Protein AF-A0AAE2Y102-F1 (afdb_monomer_lite)

Secondary structure (DSSP, 8-state):
-----HHHHHHIIIIIIHH-TTPPTTGGGSTTT---HHHHHHHHHHHTTSS-HHHHHHHHHHS----

Sequence (67 aa):
MSNLDDYDKVLIEIICKHSCRFYKQNQEEKEEDFRCGAYLVIKEMLKEGKITDKQIQEIYRSVPKRT

Radius of gyration: 11.97 Å; chains: 1; bounding box: 27×29×28 Å

pLDDT: mean 83.47, std 11.06, range [46.0, 96.69]

Foldseek 3Di:
DQPQDPLNVLCCVQDQPPPDPPHDPPLSVPVVSPDDPVSVVVSVCCVVVVDHSVRSNVVRVVDPPPD

Structure (mmCIF, N/CA/C/O backbone):
data_AF-A0AAE2Y102-F1
#
_entry.id   AF-A0AAE2Y102-F1
#
loop_
_at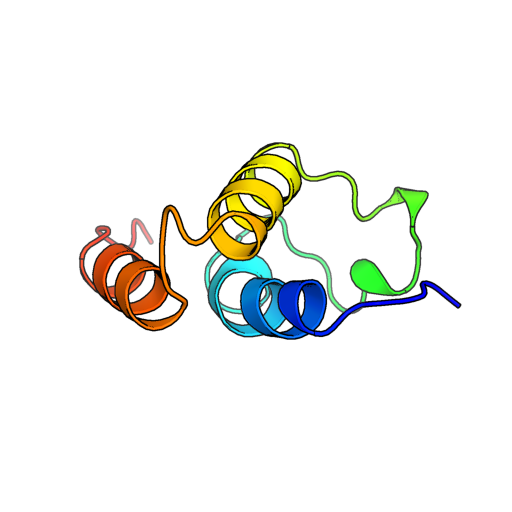om_site.group_PDB
_atom_site.id
_atom_site.type_symbol
_atom_site.label_atom_id
_atom_site.label_alt_id
_atom_site.label_comp_id
_atom_site.label_asym_id
_atom_site.label_entity_id
_atom_site.label_seq_id
_atom_site.pdbx_PDB_ins_code
_atom_site.Cartn_x
_atom_site.Cartn_y
_atom_site.Cartn_z
_atom_site.occupancy
_atom_site.B_iso_or_equiv
_atom_site.auth_seq_id
_atom_site.auth_comp_id
_atom_site.auth_asym_id
_atom_site.auth_atom_id
_atom_site.pdbx_PDB_model_num
ATOM 1 N N . MET A 1 1 ? 8.837 10.713 -14.487 1.00 46.00 1 MET A N 1
ATOM 2 C CA . MET A 1 1 ? 8.720 10.587 -13.022 1.00 46.00 1 MET A CA 1
ATOM 3 C C . MET A 1 1 ? 7.328 10.071 -12.761 1.00 46.00 1 MET A C 1
ATOM 5 O O . MET A 1 1 ? 6.384 10.710 -13.209 1.00 46.00 1 MET A O 1
ATOM 9 N N . SER A 1 2 ? 7.202 8.891 -12.166 1.00 59.38 2 SER A N 1
ATOM 10 C CA . SER A 1 2 ? 5.904 8.375 -11.745 1.00 59.38 2 SER A CA 1
ATOM 11 C C . SER A 1 2 ? 5.307 9.318 -10.697 1.00 59.38 2 SER A C 1
ATOM 13 O O . SER A 1 2 ? 5.972 9.717 -9.740 1.00 59.38 2 SER A O 1
ATOM 15 N N . ASN A 1 3 ? 4.061 9.737 -10.902 1.00 70.06 3 ASN A N 1
ATOM 16 C CA . ASN A 1 3 ? 3.345 10.563 -9.936 1.00 70.06 3 ASN A CA 1
ATOM 17 C C . ASN A 1 3 ? 2.784 9.647 -8.843 1.00 70.06 3 ASN A C 1
ATOM 19 O O . ASN A 1 3 ? 1.629 9.239 -8.914 1.00 70.06 3 ASN A O 1
ATOM 23 N N . LEU A 1 4 ? 3.623 9.282 -7.869 1.00 82.44 4 LEU A N 1
ATOM 24 C CA . LEU A 1 4 ? 3.196 8.498 -6.709 1.00 82.44 4 LEU A CA 1
ATOM 25 C C . LEU A 1 4 ? 2.326 9.362 -5.788 1.00 82.44 4 LEU A C 1
ATOM 27 O O . LEU A 1 4 ? 2.781 10.382 -5.262 1.00 82.44 4 LEU A O 1
ATOM 31 N N . ASP A 1 5 ? 1.083 8.935 -5.584 1.00 87.81 5 ASP A N 1
ATOM 32 C CA . ASP A 1 5 ? 0.163 9.518 -4.615 1.00 87.81 5 ASP A CA 1
ATOM 33 C C . ASP A 1 5 ? 0.455 9.026 -3.183 1.00 87.81 5 ASP A C 1
ATOM 35 O O . ASP A 1 5 ? 1.338 8.199 -2.935 1.00 87.81 5 ASP A O 1
ATOM 39 N N . ASP A 1 6 ? -0.244 9.582 -2.193 1.00 89.69 6 ASP A N 1
ATOM 40 C CA . ASP A 1 6 ? 0.025 9.254 -0.789 1.00 89.69 6 ASP A CA 1
ATOM 41 C C . ASP A 1 6 ? -0.333 7.804 -0.438 1.00 89.69 6 ASP A C 1
ATOM 43 O O . ASP A 1 6 ? 0.347 7.185 0.385 1.00 89.69 6 ASP A O 1
ATOM 47 N N . TYR A 1 7 ? -1.327 7.220 -1.112 1.00 90.12 7 TYR A N 1
ATOM 48 C CA . TYR A 1 7 ? -1.642 5.801 -0.964 1.00 90.12 7 TYR A CA 1
ATOM 49 C C . TYR A 1 7 ? -0.522 4.936 -1.535 1.00 90.12 7 TYR A C 1
ATOM 51 O O . TYR A 1 7 ? -0.193 3.903 -0.947 1.00 90.12 7 TYR A O 1
ATOM 59 N N . ASP A 1 8 ? 0.102 5.373 -2.634 1.00 88.62 8 ASP A N 1
ATOM 60 C CA . ASP A 1 8 ? 1.244 4.666 -3.199 1.00 88.62 8 ASP A CA 1
ATOM 61 C C . ASP 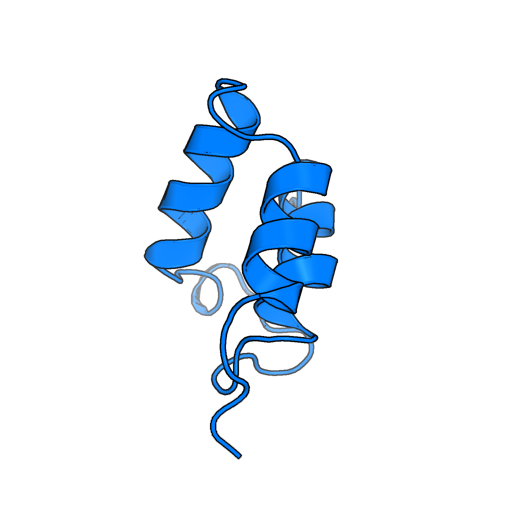A 1 8 ? 2.395 4.573 -2.194 1.00 88.62 8 ASP A C 1
ATOM 63 O O . ASP A 1 8 ? 2.918 3.487 -1.942 1.00 88.62 8 ASP A O 1
ATOM 67 N N . LYS A 1 9 ? 2.740 5.688 -1.542 1.00 88.62 9 LYS A N 1
ATOM 68 C CA . LYS A 1 9 ? 3.811 5.728 -0.531 1.00 88.62 9 LYS A CA 1
ATOM 69 C C . LYS A 1 9 ? 3.532 4.777 0.634 1.00 88.62 9 LYS A C 1
ATOM 71 O O . LYS A 1 9 ? 4.426 4.040 1.048 1.00 88.62 9 LYS A O 1
ATOM 76 N N . VAL A 1 10 ? 2.295 4.759 1.135 1.00 89.44 10 VAL A N 1
ATOM 77 C CA . VAL A 1 10 ? 1.873 3.886 2.244 1.00 89.44 10 VAL A CA 1
ATOM 78 C C . VAL A 1 10 ? 2.015 2.413 1.869 1.00 89.44 10 VAL A C 1
ATOM 80 O O . VAL A 1 10 ? 2.590 1.628 2.623 1.00 89.44 10 VAL A O 1
ATOM 83 N N . LEU A 1 11 ? 1.516 2.024 0.696 1.00 90.19 11 LEU A N 1
ATOM 84 C CA . LEU A 1 11 ? 1.538 0.628 0.263 1.00 90.19 11 LEU A CA 1
ATOM 85 C C . LEU A 1 11 ? 2.936 0.157 -0.131 1.00 90.19 11 LEU A C 1
ATOM 87 O O . LEU A 1 11 ? 3.295 -0.983 0.171 1.00 90.19 11 LEU A O 1
ATOM 91 N N . ILE A 1 12 ? 3.738 1.019 -0.761 1.00 89.50 12 ILE A N 1
ATOM 92 C CA . ILE A 1 12 ? 5.139 0.713 -1.061 1.00 89.50 12 ILE A CA 1
ATOM 93 C C . ILE A 1 12 ? 5.897 0.435 0.232 1.00 89.50 12 ILE A C 1
ATOM 95 O O . ILE A 1 12 ? 6.621 -0.558 0.313 1.00 89.50 12 ILE A O 1
ATOM 99 N N . GLU A 1 13 ? 5.710 1.288 1.237 1.00 88.19 13 GLU A N 1
ATOM 100 C CA . GLU A 1 13 ? 6.409 1.150 2.504 1.00 88.19 13 GLU A CA 1
ATOM 101 C C . GLU A 1 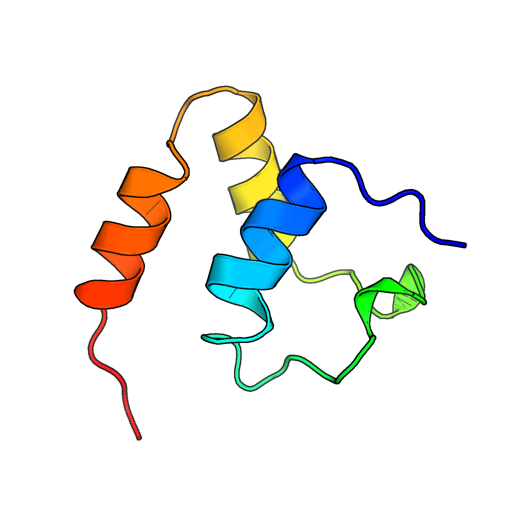13 ? 5.932 -0.091 3.262 1.00 88.19 13 GLU A C 1
ATOM 103 O O . 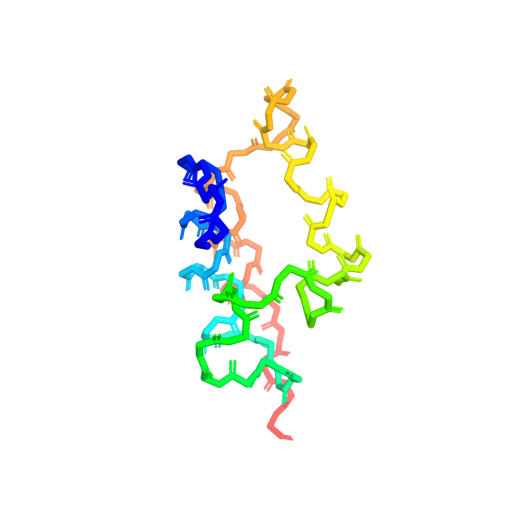GLU A 1 13 ? 6.746 -0.933 3.608 1.00 88.19 13 GLU A O 1
ATOM 108 N N . ILE A 1 14 ? 4.625 -0.284 3.457 1.00 87.38 14 ILE A N 1
ATOM 109 C CA . ILE A 1 14 ? 4.112 -1.389 4.284 1.00 87.38 14 ILE A CA 1
ATOM 110 C C . ILE A 1 14 ? 4.235 -2.747 3.575 1.00 87.38 14 ILE A C 1
ATOM 112 O O . ILE A 1 14 ? 4.638 -3.740 4.182 1.00 87.38 14 ILE A O 1
ATOM 116 N N . ILE A 1 15 ? 3.868 -2.815 2.293 1.00 86.44 15 ILE A N 1
ATOM 117 C CA . ILE A 1 15 ? 3.728 -4.081 1.565 1.00 86.44 15 ILE A CA 1
ATOM 118 C C . ILE A 1 15 ? 4.944 -4.327 0.680 1.00 86.44 15 ILE A C 1
ATOM 120 O O . ILE A 1 15 ? 5.584 -5.371 0.791 1.00 86.44 15 ILE A O 1
ATOM 124 N N . CYS A 1 16 ? 5.273 -3.403 -0.219 1.00 88.19 16 CYS A N 1
ATOM 125 C CA . CYS A 1 16 ? 6.225 -3.708 -1.283 1.00 88.19 16 CYS A CA 1
ATOM 126 C C . CYS A 1 16 ? 7.646 -3.922 -0.744 1.00 88.19 16 CYS A C 1
ATOM 128 O O . CYS A 1 16 ? 8.192 -5.008 -0.924 1.00 88.19 16 CYS A O 1
ATOM 130 N N . LYS A 1 17 ? 8.211 -2.943 -0.029 1.00 87.12 17 LYS A N 1
ATOM 131 C CA . LYS A 1 17 ? 9.602 -2.990 0.454 1.00 87.12 17 LYS A CA 1
ATOM 132 C C . LYS A 1 17 ? 9.850 -4.069 1.507 1.00 87.12 17 LYS A C 1
ATOM 134 O O . LYS A 1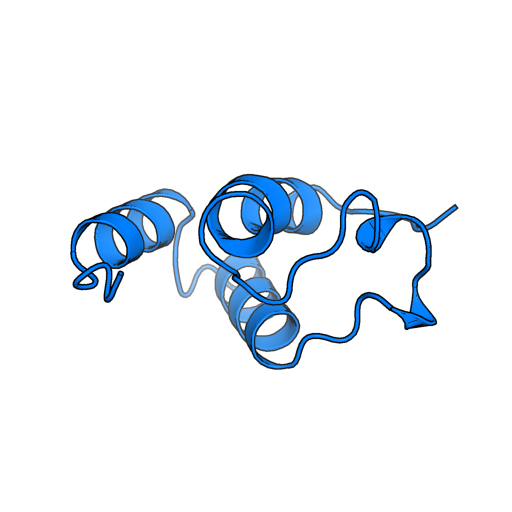 17 ? 10.874 -4.741 1.456 1.00 87.12 17 LYS A O 1
ATOM 139 N N . HIS A 1 18 ? 8.920 -4.243 2.449 1.00 81.25 18 HIS A N 1
ATOM 140 C CA . HIS A 1 18 ? 9.129 -5.116 3.617 1.00 81.25 18 HIS A CA 1
ATOM 141 C C . HIS A 1 18 ? 8.507 -6.510 3.484 1.00 81.25 18 HIS A C 1
ATOM 143 O O . HIS A 1 18 ? 8.833 -7.408 4.265 1.00 81.25 18 HIS A O 1
ATOM 149 N N . SER A 1 19 ? 7.594 -6.711 2.529 1.00 77.44 19 SER A N 1
ATOM 150 C CA . SER A 1 19 ? 6.775 -7.934 2.462 1.00 77.44 19 SER A CA 1
ATOM 151 C C . SER A 1 19 ? 6.838 -8.645 1.115 1.00 77.44 19 SER A C 1
ATOM 153 O O . SER A 1 19 ? 6.716 -9.869 1.056 1.00 77.44 19 SER A O 1
ATOM 155 N N . CYS A 1 20 ? 7.013 -7.912 0.017 1.00 84.50 20 CYS A N 1
ATOM 156 C CA . CYS A 1 20 ? 6.965 -8.490 -1.316 1.00 84.50 20 CYS A CA 1
ATOM 157 C C . CYS A 1 20 ? 8.348 -8.981 -1.757 1.00 84.50 20 CYS A C 1
ATOM 159 O O . CYS A 1 20 ? 9.199 -8.197 -2.159 1.00 84.50 20 CYS A O 1
ATOM 161 N N . ARG A 1 21 ? 8.546 -10.303 -1.807 1.00 83.25 21 ARG A N 1
ATOM 162 C CA . ARG A 1 21 ? 9.784 -10.914 -2.341 1.00 83.25 21 ARG A CA 1
ATOM 163 C C . ARG A 1 21 ? 10.081 -10.592 -3.812 1.00 83.25 21 ARG A C 1
ATOM 165 O O . ARG A 1 21 ? 11.171 -10.873 -4.292 1.00 83.25 21 ARG A O 1
ATOM 172 N N . PHE A 1 22 ? 9.085 -10.095 -4.545 1.00 84.94 22 PHE A N 1
ATOM 173 C CA . PHE A 1 22 ? 9.211 -9.729 -5.956 1.00 84.94 22 PHE A CA 1
ATOM 174 C C . PHE A 1 22 ? 9.528 -8.246 -6.151 1.00 84.94 22 PHE A C 1
ATOM 176 O O . PHE A 1 22 ? 9.776 -7.837 -7.283 1.00 84.94 22 PHE A O 1
ATOM 183 N N . TYR A 1 23 ? 9.495 -7.450 -5.077 1.00 86.25 23 TYR A N 1
ATOM 184 C CA . TYR A 1 23 ? 9.826 -6.037 -5.148 1.00 86.25 23 TYR A CA 1
ATOM 185 C C . TYR A 1 23 ? 11.293 -5.864 -5.536 1.00 86.25 23 TYR A C 1
ATOM 187 O O . TYR A 1 23 ? 12.190 -6.440 -4.917 1.00 86.25 23 TYR A O 1
ATOM 195 N N . LYS A 1 24 ? 11.533 -5.050 -6.562 1.00 86.56 24 LYS A N 1
ATOM 196 C CA . LYS A 1 24 ? 12.866 -4.571 -6.922 1.00 86.56 24 LYS A CA 1
ATOM 197 C C . LYS A 1 24 ? 13.020 -3.140 -6.432 1.00 86.56 24 LYS A C 1
ATOM 199 O O . LYS A 1 24 ? 12.085 -2.348 -6.524 1.00 86.56 24 LYS A O 1
ATOM 204 N N . GLN A 1 25 ? 14.206 -2.811 -5.932 1.00 83.81 25 GLN A N 1
ATOM 205 C CA . GLN A 1 25 ? 14.508 -1.463 -5.464 1.00 83.81 25 GLN A CA 1
ATOM 206 C C . GLN A 1 25 ? 14.196 -0.430 -6.557 1.00 83.81 25 GLN A C 1
ATOM 208 O O . GLN A 1 25 ? 14.617 -0.602 -7.702 1.00 83.81 25 GLN A O 1
ATOM 213 N N . ASN A 1 26 ? 13.464 0.622 -6.182 1.00 79.75 26 ASN A N 1
ATOM 214 C CA . ASN A 1 26 ? 13.059 1.736 -7.043 1.00 79.75 26 ASN A CA 1
ATOM 215 C C . ASN A 1 26 ? 12.160 1.346 -8.234 1.00 79.75 26 ASN A C 1
ATOM 217 O O . ASN A 1 26 ? 12.030 2.121 -9.182 1.00 79.75 26 ASN A O 1
ATOM 221 N N . GLN A 1 27 ? 11.514 0.171 -8.221 1.00 81.00 27 GLN A N 1
ATOM 222 C CA . GLN A 1 27 ? 10.597 -0.225 -9.303 1.00 81.00 27 GLN A CA 1
ATOM 223 C C . GLN A 1 27 ? 9.425 0.753 -9.483 1.00 81.00 27 GLN A C 1
ATOM 225 O O . GLN A 1 27 ? 8.845 0.836 -10.557 1.00 81.00 27 GLN A O 1
ATOM 230 N N . GLU A 1 28 ? 9.077 1.506 -8.442 1.00 78.75 28 GLU A N 1
ATOM 231 C CA . GLU A 1 28 ? 8.055 2.546 -8.475 1.00 78.75 28 GLU A CA 1
ATOM 232 C C . GLU A 1 28 ? 8.427 3.743 -9.359 1.00 78.75 28 GLU A C 1
ATOM 234 O O . GLU A 1 28 ? 7.531 4.464 -9.786 1.00 78.75 28 GLU A O 1
ATOM 239 N N . GLU A 1 29 ? 9.711 3.960 -9.673 1.00 76.56 29 GLU A N 1
ATOM 240 C CA . GLU A 1 29 ? 10.180 5.060 -10.534 1.00 76.56 29 GLU A CA 1
ATOM 241 C C . GLU A 1 29 ? 9.848 4.830 -12.019 1.00 76.56 29 GLU A C 1
ATOM 243 O O . GLU A 1 29 ? 9.788 5.787 -12.801 1.00 76.56 29 GLU A O 1
ATOM 248 N N . LYS A 1 30 ? 9.601 3.569 -12.404 1.00 69.50 30 LYS A N 1
ATOM 249 C CA . LYS A 1 30 ? 9.224 3.144 -13.755 1.00 69.50 30 LYS A CA 1
ATOM 250 C C . LYS A 1 30 ? 7.814 2.561 -13.733 1.00 69.50 30 LYS A C 1
ATOM 252 O O . LYS A 1 30 ? 7.581 1.448 -13.281 1.00 69.50 30 LYS A O 1
ATOM 257 N N . GLU A 1 31 ? 6.861 3.319 -14.261 1.00 57.88 31 GLU A N 1
ATOM 258 C CA . GLU A 1 31 ? 5.425 2.994 -14.246 1.00 57.88 31 GLU A CA 1
ATOM 259 C C . GLU A 1 31 ? 5.090 1.629 -14.888 1.00 57.88 31 GLU A C 1
ATOM 261 O O . GLU A 1 31 ? 4.134 0.954 -14.508 1.00 57.88 31 GLU A O 1
ATOM 266 N N . GLU A 1 32 ? 5.911 1.190 -15.840 1.00 62.59 32 GLU A N 1
ATOM 267 C CA . GLU A 1 32 ? 5.818 -0.107 -16.517 1.00 62.59 32 GLU A CA 1
ATOM 268 C C . GLU A 1 32 ? 6.206 -1.306 -15.629 1.00 62.59 32 GLU A C 1
ATOM 270 O O . GLU A 1 32 ? 5.618 -2.379 -15.778 1.00 62.59 32 GLU A O 1
ATOM 275 N N . ASP A 1 33 ? 7.087 -1.112 -14.642 1.00 60.91 33 ASP A N 1
ATOM 276 C CA . ASP A 1 33 ? 7.478 -2.136 -13.659 1.00 60.91 33 ASP A CA 1
ATOM 277 C C . ASP A 1 33 ? 6.514 -2.185 -12.454 1.00 60.91 33 ASP A C 1
ATOM 279 O O . ASP A 1 33 ? 6.449 -3.170 -11.711 1.00 60.91 33 ASP A O 1
ATOM 283 N N . PHE A 1 34 ? 5.703 -1.139 -12.276 1.00 66.62 34 PHE A N 1
ATOM 284 C CA . PHE A 1 34 ? 4.830 -0.936 -11.124 1.00 66.62 34 PHE A CA 1
ATOM 285 C C . PHE A 1 34 ? 3.370 -1.370 -11.379 1.00 66.62 34 PHE A C 1
ATOM 287 O O . PHE A 1 34 ? 2.417 -0.665 -11.058 1.00 66.62 34 PHE A O 1
ATOM 294 N N . ARG A 1 35 ? 3.168 -2.560 -11.967 1.00 69.94 35 ARG A N 1
ATOM 295 C CA . ARG A 1 35 ? 1.837 -3.122 -12.315 1.00 69.94 35 ARG A CA 1
ATOM 296 C C . ARG A 1 35 ? 1.461 -4.372 -11.517 1.00 69.94 35 ARG A C 1
ATOM 298 O O . ARG A 1 35 ? 0.928 -5.344 -12.051 1.00 69.94 35 ARG A O 1
ATOM 305 N N . CYS A 1 36 ? 1.747 -4.382 -10.219 1.00 84.88 36 CYS A N 1
ATOM 306 C CA . CYS A 1 36 ? 1.333 -5.488 -9.358 1.00 84.88 36 CYS A CA 1
ATOM 307 C C . CYS A 1 36 ? -0.201 -5.499 -9.195 1.00 84.88 36 CYS A C 1
ATOM 309 O O . CYS A 1 36 ? -0.789 -4.544 -8.699 1.00 84.88 36 CYS A O 1
ATOM 311 N N . GLY A 1 37 ? -0.868 -6.595 -9.569 1.00 86.81 37 GLY A N 1
ATOM 312 C CA . GLY A 1 37 ? -2.330 -6.693 -9.454 1.00 86.81 37 GLY A CA 1
ATOM 313 C C . GLY A 1 37 ? -2.835 -6.572 -8.011 1.00 86.81 37 GLY A C 1
ATOM 314 O O . GLY A 1 37 ? -3.793 -5.850 -7.749 1.00 86.81 37 GLY A O 1
ATOM 315 N N . ALA A 1 38 ? -2.150 -7.214 -7.056 1.00 88.25 38 ALA A N 1
ATOM 316 C CA . ALA A 1 38 ? -2.508 -7.127 -5.637 1.00 88.25 38 ALA A CA 1
ATOM 317 C C . ALA A 1 38 ? -2.384 -5.692 -5.107 1.00 88.25 38 ALA A C 1
ATOM 319 O O . ALA A 1 38 ? -3.234 -5.228 -4.354 1.00 88.25 38 ALA A O 1
ATOM 320 N N . TYR A 1 39 ? -1.351 -4.980 -5.552 1.00 88.94 39 TYR A N 1
ATOM 321 C CA . TYR A 1 39 ? -1.144 -3.581 -5.216 1.00 88.94 39 TYR A CA 1
ATOM 322 C C . TYR A 1 39 ? -2.313 -2.699 -5.670 1.00 88.94 39 TYR A C 1
ATOM 324 O O . TYR A 1 39 ? -2.853 -1.945 -4.865 1.00 88.94 39 TYR A O 1
ATOM 332 N N . LEU A 1 40 ? -2.733 -2.837 -6.933 1.00 89.50 40 LEU A N 1
ATOM 333 C CA . LEU A 1 40 ? -3.827 -2.045 -7.502 1.00 89.50 40 LEU A CA 1
ATOM 334 C C . LEU A 1 40 ? -5.137 -2.256 -6.735 1.00 89.50 40 LEU A C 1
ATOM 336 O O . LEU A 1 40 ? -5.817 -1.290 -6.399 1.00 89.50 40 LEU A O 1
ATOM 340 N N . VAL A 1 41 ? -5.457 -3.509 -6.400 1.00 92.81 41 VAL A N 1
ATOM 341 C CA . VAL A 1 41 ? -6.673 -3.844 -5.643 1.00 92.81 41 VAL A CA 1
ATOM 342 C C . VAL A 1 41 ? -6.631 -3.253 -4.233 1.00 92.81 41 VAL A C 1
ATOM 344 O O . VAL A 1 41 ? -7.596 -2.627 -3.800 1.00 92.81 41 VAL A O 1
ATOM 347 N N . ILE A 1 42 ? -5.515 -3.411 -3.516 1.00 92.12 42 ILE A N 1
ATOM 348 C CA . ILE A 1 42 ? -5.382 -2.905 -2.142 1.00 92.12 42 ILE A CA 1
ATOM 349 C C . ILE A 1 42 ? -5.413 -1.370 -2.121 1.00 92.12 42 ILE A C 1
ATOM 351 O O . ILE A 1 42 ? -6.028 -0.788 -1.227 1.00 92.12 42 ILE A O 1
ATOM 355 N N . LYS A 1 43 ? -4.805 -0.712 -3.118 1.00 91.88 43 LYS A N 1
ATOM 356 C CA . LYS A 1 43 ? -4.856 0.747 -3.281 1.00 91.88 43 LYS A CA 1
ATOM 357 C C . LYS A 1 43 ? -6.287 1.245 -3.414 1.00 91.88 43 LYS A C 1
ATOM 359 O O . LYS A 1 43 ? -6.652 2.191 -2.721 1.00 91.88 43 LYS A O 1
ATOM 364 N N . GLU A 1 44 ? -7.098 0.592 -4.240 1.00 94.62 44 GLU A N 1
ATOM 365 C CA . GLU A 1 44 ? -8.499 0.975 -4.414 1.00 94.62 44 GLU A CA 1
ATOM 366 C C . GLU A 1 44 ? -9.303 0.776 -3.124 1.00 94.62 44 GLU A C 1
ATOM 368 O O . GLU A 1 44 ? -10.003 1.680 -2.679 1.00 94.62 44 GLU A O 1
ATOM 373 N N . MET A 1 45 ? -9.114 -0.355 -2.436 1.00 95.50 45 MET A N 1
ATOM 374 C CA . MET A 1 45 ? -9.774 -0.606 -1.149 1.00 95.50 45 MET A CA 1
ATOM 375 C C . MET A 1 45 ? -9.413 0.440 -0.085 1.00 95.50 45 MET A C 1
ATOM 377 O O . MET A 1 45 ? -10.268 0.815 0.719 1.00 95.50 45 MET A O 1
ATOM 381 N N . LEU A 1 46 ? -8.162 0.907 -0.065 1.00 93.88 46 LEU A N 1
ATOM 382 C CA . LEU A 1 46 ? -7.697 1.942 0.859 1.00 93.88 46 LEU A CA 1
ATOM 383 C C . LEU A 1 46 ? -8.267 3.324 0.494 1.00 93.88 46 LEU A C 1
ATOM 385 O O . LEU A 1 46 ? -8.680 4.066 1.384 1.00 93.88 46 LEU A O 1
ATOM 389 N N . LYS A 1 47 ? -8.349 3.653 -0.804 1.00 94.25 47 LYS A N 1
ATOM 390 C CA . LYS A 1 47 ? -8.983 4.886 -1.309 1.00 94.25 47 LYS A CA 1
ATOM 391 C C . LYS A 1 47 ? -10.469 4.955 -0.975 1.00 94.25 47 LYS A C 1
ATOM 393 O O . LYS A 1 47 ? -10.956 5.996 -0.548 1.00 94.25 47 LYS A O 1
ATOM 398 N N . GLU A 1 48 ? -11.172 3.839 -1.121 1.00 96.69 48 GLU A N 1
ATOM 399 C CA . GLU A 1 48 ? -12.598 3.720 -0.810 1.00 96.69 48 GLU A CA 1
ATOM 400 C C . GLU A 1 48 ? -12.882 3.590 0.698 1.00 96.69 48 GLU A C 1
ATOM 402 O O . GLU A 1 48 ? -14.040 3.487 1.100 1.00 96.69 48 GLU A O 1
ATOM 407 N N . GLY A 1 49 ? -11.848 3.549 1.548 1.00 95.62 49 GLY A N 1
ATOM 408 C CA . GLY A 1 49 ? -11.996 3.392 2.997 1.00 95.62 49 GLY A CA 1
ATOM 409 C C . GLY A 1 49 ? -12.519 2.018 3.433 1.00 95.62 49 GLY A C 1
ATOM 410 O O . GLY A 1 49 ? -12.958 1.862 4.571 1.00 95.62 49 GLY A O 1
ATOM 411 N N . LYS A 1 50 ? -12.470 1.005 2.555 1.00 96.56 50 LYS A N 1
ATOM 412 C CA . LYS A 1 50 ? -12.844 -0.386 2.878 1.00 96.56 50 LYS A CA 1
ATOM 413 C C . LYS A 1 50 ? -11.867 -1.027 3.861 1.00 96.56 50 LYS A C 1
ATOM 415 O O . LYS A 1 50 ? -12.235 -1.948 4.586 1.00 96.56 50 LYS A O 1
ATOM 420 N N . ILE A 1 51 ? -10.624 -0.554 3.852 1.00 95.00 51 ILE A N 1
ATOM 421 C CA . ILE A 1 51 ? -9.556 -0.926 4.779 1.00 95.00 51 ILE A CA 1
ATOM 422 C C . ILE A 1 51 ? -8.779 0.326 5.183 1.00 95.00 51 ILE A C 1
ATOM 424 O O . ILE A 1 51 ? -8.808 1.338 4.488 1.00 95.00 51 ILE A O 1
ATOM 428 N N . THR A 1 52 ? -8.049 0.232 6.289 1.00 95.12 52 THR A N 1
ATOM 429 C CA . THR A 1 52 ? -7.118 1.259 6.772 1.00 95.12 52 THR A CA 1
ATOM 430 C C . THR A 1 52 ? -5.675 0.770 6.688 1.00 95.12 52 THR A C 1
ATOM 432 O O . THR A 1 52 ? -5.405 -0.433 6.694 1.00 95.12 52 THR A O 1
ATOM 435 N N . ASP A 1 53 ? -4.728 1.703 6.666 1.00 90.94 53 ASP A N 1
ATOM 436 C CA . ASP A 1 53 ? -3.292 1.424 6.757 1.00 90.94 53 ASP A CA 1
ATOM 437 C C . ASP A 1 53 ? -2.938 0.587 8.002 1.00 90.94 53 ASP A C 1
ATOM 439 O O . ASP A 1 53 ? -2.154 -0.360 7.915 1.00 90.94 53 ASP A O 1
ATOM 443 N N . LYS A 1 54 ? -3.584 0.862 9.142 1.00 92.81 54 LYS A N 1
ATOM 444 C CA . LYS A 1 54 ? -3.444 0.078 10.379 1.00 92.81 54 LYS A CA 1
ATOM 445 C C . LYS A 1 54 ? -3.867 -1.377 10.196 1.00 92.81 54 LYS A C 1
ATOM 447 O O . LYS A 1 54 ? -3.108 -2.272 10.557 1.00 92.81 54 LYS A O 1
ATOM 452 N N . GLN A 1 55 ? -5.028 -1.620 9.585 1.00 93.50 55 GLN A N 1
ATOM 453 C CA . GLN A 1 55 ? -5.497 -2.982 9.312 1.00 93.50 55 GLN A CA 1
ATOM 454 C C . GLN A 1 55 ? -4.540 -3.734 8.380 1.00 93.50 55 GLN A C 1
ATOM 456 O O . GLN A 1 55 ? -4.280 -4.914 8.597 1.00 93.50 55 GLN A O 1
ATOM 461 N N . ILE A 1 56 ? -3.959 -3.060 7.380 1.00 90.00 56 ILE A N 1
ATOM 462 C CA . ILE A 1 56 ? -2.945 -3.669 6.504 1.00 90.00 56 ILE A CA 1
ATOM 463 C C . ILE A 1 56 ? -1.719 -4.106 7.323 1.00 90.00 56 ILE A C 1
ATOM 465 O O . ILE A 1 56 ? -1.237 -5.227 7.153 1.00 90.00 56 ILE A O 1
ATOM 469 N N . GLN A 1 57 ? -1.227 -3.261 8.236 1.00 88.88 57 GLN A N 1
ATOM 470 C CA . GLN A 1 57 ? -0.091 -3.604 9.104 1.00 88.88 57 GLN A CA 1
ATOM 471 C C . GLN A 1 57 ? -0.404 -4.769 10.049 1.00 88.88 57 GLN A C 1
ATOM 473 O O . GLN A 1 57 ? 0.445 -5.638 10.251 1.00 88.88 57 GLN A O 1
ATOM 478 N N . GLU A 1 58 ? -1.601 -4.796 10.634 1.00 91.50 58 GLU A N 1
ATOM 479 C CA . GLU A 1 58 ? -2.053 -5.880 11.511 1.00 91.50 58 GLU A CA 1
ATOM 480 C C . GLU A 1 58 ? -2.140 -7.208 10.758 1.00 91.50 58 GLU A C 1
ATOM 482 O O . GLU A 1 58 ? -1.572 -8.206 11.210 1.00 91.50 58 GLU A O 1
ATOM 487 N N . ILE A 1 59 ? -2.760 -7.204 9.570 1.00 88.69 59 ILE A N 1
ATOM 488 C CA . ILE A 1 59 ? -2.822 -8.374 8.691 1.00 88.69 59 ILE A CA 1
ATOM 489 C C . ILE A 1 59 ? -1.404 -8.842 8.376 1.00 88.69 59 ILE A C 1
ATOM 491 O O . ILE A 1 59 ? -1.089 -10.004 8.621 1.00 88.69 59 ILE A O 1
ATOM 495 N N . TYR A 1 60 ?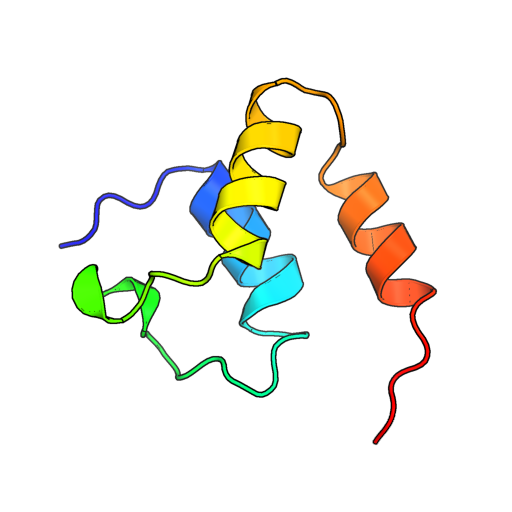 -0.518 -7.953 7.920 1.00 82.69 60 TYR A N 1
ATOM 496 C CA . TYR A 1 60 ? 0.864 -8.319 7.607 1.00 82.69 60 TYR A CA 1
ATOM 497 C C . TYR A 1 60 ? 1.600 -8.953 8.796 1.00 82.69 60 TYR A C 1
ATOM 499 O O . TYR A 1 60 ? 2.265 -9.974 8.629 1.00 82.69 60 TYR A O 1
ATOM 507 N N . ARG A 1 61 ? 1.456 -8.400 10.008 1.00 84.69 61 ARG A N 1
ATOM 508 C CA . ARG A 1 61 ? 2.059 -8.971 11.227 1.00 84.69 61 ARG A CA 1
ATOM 509 C C . ARG A 1 61 ? 1.510 -10.357 11.567 1.00 84.69 61 ARG A C 1
ATOM 511 O O . ARG A 1 61 ? 2.229 -11.148 12.170 1.00 84.69 61 ARG A O 1
ATOM 518 N N . SER A 1 62 ? 0.263 -10.643 11.195 1.00 86.06 62 SER A N 1
ATOM 519 C CA . SER A 1 62 ? -0.386 -11.938 11.427 1.00 86.06 62 SER A CA 1
ATOM 520 C C . SER A 1 62 ? -0.082 -12.992 10.356 1.00 86.06 62 SER A C 1
ATOM 522 O O . SER A 1 62 ? -0.235 -14.186 10.616 1.00 86.06 62 SER A O 1
ATOM 524 N N . VAL A 1 63 ? 0.354 -12.583 9.157 1.00 80.19 63 VAL A N 1
ATOM 525 C CA . VAL A 1 63 ? 0.688 -13.515 8.075 1.00 80.19 63 VAL A CA 1
ATOM 526 C C . VAL A 1 63 ? 1.962 -14.282 8.450 1.00 80.19 63 VAL A C 1
ATOM 528 O O . VAL A 1 63 ? 3.002 -13.662 8.691 1.00 80.19 63 VAL A O 1
ATOM 531 N N . PRO A 1 64 ? 1.935 -15.630 8.463 1.00 77.12 64 PRO A N 1
ATOM 532 C CA . PRO A 1 64 ? 3.128 -16.424 8.714 1.00 77.12 64 PRO A CA 1
ATOM 533 C C . PRO A 1 64 ? 4.197 -16.102 7.670 1.00 77.12 64 PRO A C 1
ATOM 535 O O . PRO A 1 64 ? 4.010 -16.352 6.475 1.00 77.12 64 PRO A O 1
ATOM 538 N N . LYS A 1 65 ? 5.329 -15.552 8.119 1.00 70.81 65 LYS A N 1
ATOM 539 C CA . LYS A 1 65 ? 6.481 -15.291 7.256 1.00 70.81 65 LYS A CA 1
ATOM 540 C C . LYS A 1 65 ? 7.102 -16.634 6.893 1.00 70.81 65 LYS A C 1
ATOM 542 O O . LYS A 1 65 ? 7.868 -17.198 7.668 1.00 70.81 65 LYS A O 1
ATOM 547 N N . ARG A 1 66 ? 6.712 -17.185 5.743 1.00 63.34 66 ARG A N 1
ATOM 548 C CA . ARG A 1 66 ? 7.376 -18.359 5.174 1.00 63.34 66 ARG A CA 1
ATOM 549 C C . ARG A 1 66 ? 8.739 -17.891 4.665 1.00 63.34 66 ARG A C 1
ATOM 551 O O . ARG A 1 66 ? 8.799 -17.241 3.624 1.00 63.34 66 ARG A O 1
ATOM 558 N N . THR A 1 67 ? 9.766 -18.126 5.482 1.00 58.06 67 THR A N 1
ATOM 559 C CA . THR A 1 67 ? 11.187 -17.996 5.126 1.00 58.06 67 THR A CA 1
ATOM 560 C C . THR A 1 67 ? 11.525 -18.872 3.936 1.00 58.06 67 THR A C 1
ATOM 562 O O . THR A 1 67 ? 11.032 -20.025 3.933 1.00 58.06 67 THR A O 1
#